Protein AF-A0A2X2DR75-F1 (afdb_monomer)

Foldseek 3Di:
DPPDDPVRVVVVQVVVCVVDPDRQWDFQPDDPPDTDIDGDPVNVVVVVVVVVVVVLVVLLVVVVVPPVDDPPDPVVSVVSVDDPDPDPDDFDFDFPDKDDDDAKIWTWTQGPVNPDTDIDIDGDDPDPPDDD

Nearest PDB structures (foldseek):
  1o7l-assembly2_C  TM=7.988E-01  e=1.538E-12  Escherichia coli
  1o7l-assembly2_D  TM=7.878E-01  e=2.552E-12  Escherichia coli
  1o7l-assembly1_A  TM=8.017E-01  e=3.502E-12  Escherichia coli
  1o7l-assembly1_B  TM=7.372E-01  e=9.051E-12  Escherichia coli
  1b9m-assembly1_A  TM=6.367E-01  e=6.045E-11  Escherichia coli

pLDDT: mean 75.98, std 14.98, range [34.91, 93.81]

Radius of gyration: 25.31 Å; Cα contacts (8 Å, |Δi|>4): 107; chains: 1; bounding box: 56×51×59 Å

Structure (mmCIF, N/CA/C/O backbone):
data_AF-A0A2X2DR75-F1
#
_entry.id   AF-A0A2X2DR75-F1
#
loop_
_atom_site.group_PDB
_atom_site.id
_atom_site.type_symbol
_atom_site.label_atom_id
_atom_site.label_alt_id
_atom_site.label_comp_id
_atom_site.label_asym_id
_atom_site.label_entity_id
_atom_site.label_seq_id
_atom_site.pdbx_PDB_ins_code
_atom_site.Cartn_x
_atom_site.Cartn_y
_atom_site.Cartn_z
_atom_site.occupancy
_atom_site.B_iso_or_equiv
_atom_site.auth_seq_id
_atom_site.auth_comp_id
_atom_site.auth_asym_id
_atom_site.auth_atom_id
_atom_site.pdbx_PDB_model_num
ATOM 1 N N . MET A 1 1 ? 26.801 -5.873 -8.539 1.00 53.78 1 MET A N 1
ATOM 2 C CA . MET A 1 1 ? 26.256 -6.035 -9.908 1.00 53.78 1 MET A CA 1
ATOM 3 C C . MET A 1 1 ? 25.110 -7.028 -9.841 1.00 53.78 1 MET A C 1
ATOM 5 O O . MET A 1 1 ? 25.252 -8.002 -9.117 1.00 53.78 1 MET A O 1
ATOM 9 N N . ALA A 1 2 ? 24.005 -6.795 -10.552 1.00 72.12 2 ALA A N 1
ATOM 10 C CA . ALA A 1 2 ? 22.760 -7.576 -10.462 1.00 72.12 2 ALA A CA 1
ATOM 11 C C . ALA A 1 2 ? 22.847 -9.041 -10.964 1.00 72.12 2 ALA A C 1
ATOM 13 O O . ALA A 1 2 ? 21.824 -9.675 -11.176 1.00 72.12 2 ALA A O 1
ATOM 14 N N . GLY A 1 3 ? 24.049 -9.585 -11.188 1.00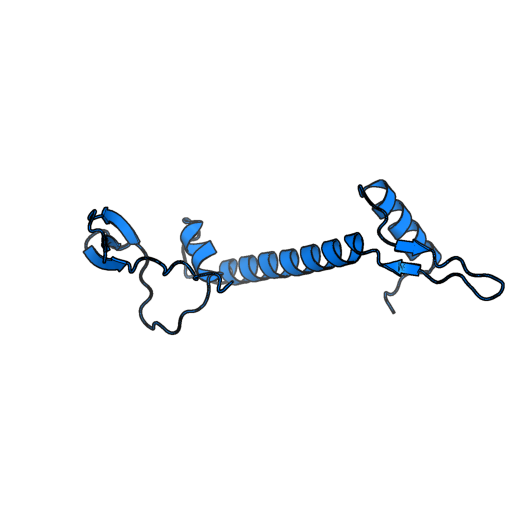 82.06 3 GLY A N 1
ATOM 15 C CA . GLY A 1 3 ? 24.268 -10.990 -11.558 1.00 82.06 3 GLY A CA 1
ATOM 16 C C . GLY A 1 3 ? 23.800 -11.408 -12.959 1.00 82.06 3 GLY A C 1
ATOM 17 O O . GLY A 1 3 ? 24.004 -12.559 -13.328 1.00 82.06 3 GLY A O 1
ATOM 18 N N . ILE A 1 4 ? 23.209 -10.504 -13.747 1.00 84.75 4 ILE A N 1
ATOM 19 C CA . ILE A 1 4 ? 22.658 -10.791 -15.081 1.00 84.75 4 ILE A CA 1
ATOM 20 C C . ILE A 1 4 ? 23.540 -10.240 -16.206 1.00 84.75 4 ILE A C 1
ATOM 22 O O . ILE A 1 4 ? 24.222 -9.225 -16.045 1.00 84.75 4 ILE A O 1
ATOM 26 N N . SER A 1 5 ? 23.517 -10.905 -17.365 1.00 87.62 5 SER A N 1
ATOM 27 C CA . SER A 1 5 ? 24.213 -10.415 -18.560 1.00 87.62 5 SER A CA 1
ATOM 28 C C . SER A 1 5 ? 23.560 -9.129 -19.084 1.00 87.62 5 SER A C 1
ATOM 30 O O . SER A 1 5 ? 22.355 -8.934 -18.924 1.00 87.62 5 SER A O 1
ATOM 32 N N . TYR A 1 6 ? 24.332 -8.267 -19.755 1.00 82.56 6 TYR A N 1
ATOM 33 C CA . TYR A 1 6 ? 23.806 -7.039 -20.369 1.00 82.56 6 TYR A CA 1
ATOM 34 C C . TYR A 1 6 ? 22.650 -7.324 -21.340 1.00 82.56 6 TYR A C 1
ATOM 36 O O . TYR A 1 6 ? 21.626 -6.651 -21.294 1.00 82.56 6 TYR A O 1
ATOM 44 N N . LYS A 1 7 ? 22.785 -8.366 -22.173 1.00 84.12 7 LYS A N 1
ATOM 45 C CA . LYS A 1 7 ? 21.729 -8.790 -23.099 1.00 84.12 7 LYS A CA 1
ATOM 46 C C . LYS A 1 7 ? 20.469 -9.215 -22.342 1.00 84.12 7 LYS A C 1
ATOM 48 O O . LYS A 1 7 ? 19.395 -8.728 -22.653 1.00 84.12 7 LYS A O 1
ATOM 53 N N . SER A 1 8 ? 20.618 -10.038 -21.303 1.00 87.38 8 SER A N 1
ATOM 54 C CA . SER A 1 8 ? 19.493 -10.486 -20.471 1.00 87.38 8 SER A CA 1
ATOM 55 C C . SER A 1 8 ? 18.788 -9.326 -19.765 1.00 87.38 8 SER A C 1
ATOM 57 O O . SER A 1 8 ? 17.567 -9.318 -19.682 1.00 87.38 8 SER A O 1
ATO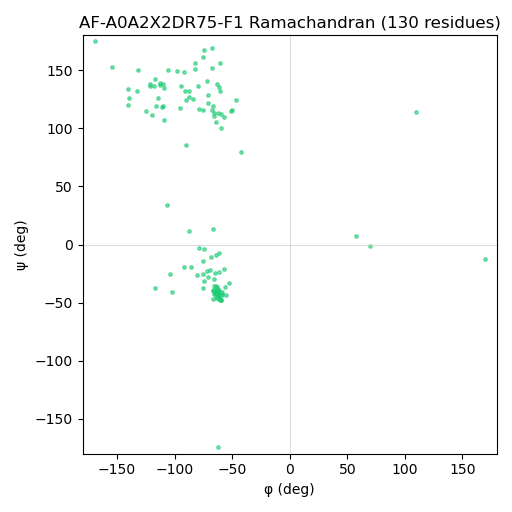M 59 N N . ALA A 1 9 ? 19.541 -8.334 -19.282 1.00 84.31 9 ALA A N 1
ATOM 60 C CA . ALA A 1 9 ? 18.968 -7.130 -18.685 1.00 84.31 9 ALA A CA 1
ATOM 61 C C . ALA A 1 9 ? 18.137 -6.335 -19.701 1.00 84.31 9 ALA A C 1
ATOM 63 O O . ALA A 1 9 ? 17.064 -5.834 -19.375 1.00 84.31 9 ALA A O 1
ATOM 64 N N . TRP A 1 10 ? 18.625 -6.236 -20.938 1.00 85.12 10 TRP A N 1
ATOM 65 C CA . TRP A 1 10 ? 17.951 -5.489 -21.994 1.00 85.12 10 TRP A CA 1
ATOM 66 C C . TRP A 1 10 ? 16.734 -6.216 -22.560 1.00 85.12 10 TRP A C 1
ATOM 68 O O . TRP A 1 10 ? 15.710 -5.582 -22.801 1.00 85.12 10 TRP A O 1
ATOM 78 N N . ASP A 1 11 ? 16.807 -7.540 -22.684 1.00 87.31 11 ASP A N 1
ATOM 79 C CA . ASP A 1 11 ? 15.667 -8.382 -23.043 1.00 87.31 11 ASP A CA 1
ATOM 80 C C . ASP A 1 11 ? 14.547 -8.246 -21.994 1.00 87.31 11 ASP A C 1
ATOM 82 O O . ASP A 1 11 ? 13.408 -7.960 -22.359 1.00 87.31 11 ASP A O 1
ATOM 86 N N . ALA A 1 12 ? 14.879 -8.312 -20.697 1.00 87.94 12 ALA A N 1
ATOM 87 C CA . ALA A 1 12 ? 13.909 -8.123 -19.614 1.00 87.94 12 ALA A CA 1
ATOM 88 C C . ALA A 1 12 ? 13.274 -6.722 -19.624 1.00 87.94 12 ALA A C 1
ATOM 90 O O . ALA A 1 12 ? 12.072 -6.574 -19.424 1.00 87.94 12 ALA A O 1
ATOM 91 N N . ILE A 1 13 ? 14.061 -5.674 -19.883 1.00 86.62 13 ILE A N 1
ATOM 92 C CA . ILE A 1 13 ? 13.541 -4.304 -19.986 1.00 86.62 13 ILE A CA 1
ATOM 93 C C . ILE A 1 13 ? 12.590 -4.149 -21.174 1.00 86.62 13 ILE A C 1
ATOM 95 O O . ILE A 1 13 ? 11.555 -3.498 -21.043 1.00 86.62 13 ILE A O 1
ATOM 99 N N . ASN A 1 14 ? 12.906 -4.754 -22.319 1.00 86.12 14 ASN A N 1
ATOM 100 C CA . ASN A 1 14 ? 12.017 -4.729 -23.478 1.00 86.12 14 ASN A CA 1
ATOM 101 C C . ASN A 1 14 ? 10.706 -5.473 -23.205 1.00 86.12 14 ASN A C 1
ATOM 103 O O . ASN A 1 14 ? 9.649 -4.974 -23.578 1.00 86.12 14 ASN A O 1
ATOM 107 N N . GLU A 1 15 ? 10.766 -6.618 -22.524 1.00 89.12 15 GLU A N 1
ATOM 108 C CA . GLU A 1 15 ? 9.576 -7.366 -22.114 1.00 89.12 15 GLU A CA 1
ATOM 109 C C . GLU A 1 15 ? 8.701 -6.544 -21.157 1.00 89.12 15 GLU A C 1
ATOM 111 O O . GLU A 1 15 ? 7.499 -6.406 -21.373 1.00 89.12 15 GLU A O 1
ATOM 116 N N . MET A 1 16 ? 9.303 -5.904 -20.152 1.00 88.50 16 MET A N 1
ATOM 117 C CA . MET A 1 16 ? 8.567 -5.030 -19.238 1.00 88.50 16 MET A CA 1
ATOM 118 C C . MET A 1 16 ? 7.956 -3.814 -19.954 1.00 88.50 16 MET A C 1
ATOM 120 O O . MET A 1 16 ? 6.824 -3.449 -19.660 1.00 88.50 16 MET A O 1
ATOM 124 N N . ASN A 1 17 ? 8.654 -3.223 -20.930 1.00 87.94 17 ASN A N 1
ATOM 125 C CA . ASN A 1 17 ? 8.110 -2.138 -21.757 1.00 87.94 17 ASN A CA 1
ATOM 126 C C . ASN A 1 17 ? 6.939 -2.589 -22.640 1.00 87.94 17 ASN A C 1
ATOM 128 O O . ASN A 1 17 ? 6.085 -1.774 -22.962 1.00 87.94 17 ASN A O 1
ATOM 132 N N . GLN A 1 18 ? 6.894 -3.858 -23.060 1.00 87.56 18 GLN A N 1
ATOM 133 C CA . GLN A 1 18 ? 5.771 -4.395 -23.835 1.00 87.56 18 GLN A CA 1
ATOM 134 C C . GLN A 1 18 ? 4.504 -4.547 -22.982 1.00 87.56 18 GLN A C 1
ATOM 136 O O . GLN A 1 18 ? 3.395 -4.498 -23.510 1.00 87.56 18 GLN A O 1
ATOM 141 N N . LEU A 1 19 ? 4.675 -4.758 -21.676 1.00 87.69 19 LEU A N 1
ATOM 142 C CA . LEU A 1 19 ? 3.588 -4.927 -20.712 1.00 87.69 19 LEU A CA 1
ATOM 143 C C . LEU A 1 19 ? 3.161 -3.610 -20.051 1.00 87.69 19 LEU A C 1
ATOM 145 O O . LEU A 1 19 ? 2.075 -3.548 -19.479 1.00 87.69 19 LEU A O 1
ATOM 149 N N . ALA A 1 20 ? 4.015 -2.589 -20.089 1.00 85.62 20 ALA A N 1
ATOM 150 C CA . ALA A 1 20 ? 3.766 -1.287 -19.492 1.00 85.62 20 ALA A CA 1
ATOM 151 C C . ALA A 1 20 ? 3.115 -0.316 -20.486 1.00 85.62 20 ALA A C 1
ATOM 153 O O . ALA A 1 20 ? 3.411 -0.328 -21.679 1.00 85.62 20 ALA A O 1
ATOM 154 N N . ASP A 1 21 ? 2.279 0.581 -19.967 1.00 83.44 21 ASP A N 1
ATOM 155 C CA . ASP A 1 21 ? 1.657 1.648 -20.761 1.00 83.44 21 ASP A CA 1
ATOM 156 C C . ASP A 1 21 ? 2.666 2.739 -21.174 1.00 83.44 21 ASP A C 1
ATOM 158 O O . ASP A 1 21 ? 2.458 3.457 -22.152 1.00 83.44 21 ASP A O 1
ATOM 162 N N . GLU A 1 22 ? 3.772 2.859 -20.433 1.00 86.19 22 GLU A N 1
ATOM 163 C CA . GLU A 1 22 ? 4.837 3.836 -20.651 1.00 86.19 22 GLU A CA 1
ATOM 164 C C . GLU A 1 22 ? 6.216 3.164 -20.625 1.00 86.19 22 GLU A C 1
ATOM 166 O O . GLU A 1 22 ? 6.443 2.177 -19.920 1.00 86.19 22 GLU A O 1
ATOM 171 N N . LEU A 1 23 ? 7.169 3.727 -21.375 1.00 86.62 23 LEU A N 1
ATOM 172 C CA . LEU A 1 23 ? 8.550 3.249 -21.366 1.00 86.62 23 LEU A CA 1
ATOM 173 C C . LEU A 1 23 ? 9.155 3.388 -19.966 1.00 86.62 23 LEU A C 1
ATOM 175 O O . LEU A 1 23 ? 9.052 4.431 -19.324 1.00 86.62 23 LEU A O 1
ATOM 179 N N . LEU A 1 24 ? 9.853 2.351 -19.518 1.00 86.31 24 LEU A N 1
ATOM 180 C CA . LEU A 1 24 ? 10.550 2.333 -18.235 1.00 86.31 24 LEU A CA 1
ATOM 181 C C . LEU A 1 24 ? 11.909 3.043 -18.286 1.00 86.31 24 LEU A C 1
ATOM 183 O O . LEU A 1 24 ? 12.417 3.525 -17.275 1.00 86.31 24 LEU A O 1
ATOM 187 N N . VAL A 1 25 ? 12.535 3.092 -19.459 1.00 87.56 25 VAL A N 1
ATOM 188 C CA . VAL A 1 25 ? 13.893 3.623 -19.610 1.00 87.56 25 VAL A CA 1
ATOM 189 C C . VAL A 1 25 ? 13.985 4.439 -20.884 1.00 87.56 25 VAL A C 1
ATOM 191 O O . VAL A 1 25 ? 13.699 3.937 -21.973 1.00 87.56 25 VAL A O 1
ATOM 194 N N . ASP A 1 26 ? 14.444 5.675 -20.744 1.00 80.44 26 ASP A N 1
ATOM 195 C CA . ASP A 1 26 ? 14.823 6.516 -21.861 1.00 80.44 26 ASP A CA 1
ATOM 196 C C . ASP A 1 26 ? 16.211 6.132 -22.352 1.00 80.44 26 ASP A C 1
ATOM 198 O O . ASP A 1 26 ? 17.158 5.919 -21.585 1.00 80.44 26 ASP A O 1
ATOM 202 N N . ARG A 1 27 ? 16.343 6.067 -23.675 1.00 71.62 27 ARG A N 1
ATOM 203 C CA . ARG A 1 27 ? 17.642 5.922 -24.322 1.00 71.62 27 ARG A CA 1
ATOM 204 C C . ARG A 1 27 ? 18.295 7.296 -24.329 1.00 71.62 27 ARG A C 1
ATOM 206 O O . ARG A 1 27 ? 17.810 8.196 -25.011 1.00 71.62 27 ARG A O 1
ATOM 213 N N . ALA A 1 28 ? 19.422 7.457 -23.646 1.00 59.03 28 ALA A N 1
ATOM 214 C CA . ALA A 1 28 ? 20.268 8.609 -23.903 1.00 59.03 28 ALA A CA 1
ATOM 215 C C . ALA A 1 28 ? 20.797 8.456 -25.336 1.00 59.03 28 ALA A C 1
ATOM 217 O O . ALA A 1 28 ? 21.564 7.538 -25.634 1.00 59.03 28 ALA A O 1
ATOM 218 N N . THR A 1 29 ? 20.346 9.313 -26.254 1.00 48.56 29 THR A N 1
ATOM 219 C CA . THR A 1 29 ? 20.870 9.363 -27.622 1.00 48.56 29 THR A CA 1
ATOM 220 C C . THR A 1 29 ? 22.365 9.666 -27.554 1.00 48.56 29 THR A C 1
ATOM 222 O O . THR A 1 29 ? 22.763 10.805 -27.326 1.00 48.56 29 THR A O 1
ATOM 225 N N . GLY A 1 30 ? 23.199 8.636 -27.689 1.00 47.81 30 GLY A N 1
ATOM 226 C CA . GLY A 1 30 ? 24.649 8.745 -27.570 1.00 47.81 30 GLY A CA 1
ATOM 227 C C . GLY A 1 30 ? 25.341 8.545 -28.911 1.00 47.81 30 GLY A C 1
ATOM 228 O O . GLY A 1 30 ? 25.255 7.468 -29.499 1.00 47.81 30 GLY A O 1
ATOM 229 N N . GLY A 1 31 ? 26.071 9.570 -29.362 1.00 51.75 31 GLY A N 1
ATOM 230 C CA . GLY A 1 31 ? 27.122 9.434 -30.375 1.00 51.75 31 GLY A CA 1
ATOM 231 C C . GLY A 1 31 ? 28.276 8.527 -29.909 1.00 51.75 31 GLY A C 1
ATOM 232 O O . GLY A 1 31 ? 28.195 7.906 -28.852 1.00 51.75 31 GLY A O 1
ATOM 233 N N . LYS A 1 32 ? 29.347 8.442 -30.720 1.00 43.56 32 LYS A N 1
ATOM 234 C CA . LYS A 1 32 ? 30.535 7.556 -30.596 1.00 43.56 32 LYS A CA 1
ATOM 235 C C . LYS A 1 32 ? 31.097 7.426 -29.158 1.00 43.56 32 LYS A C 1
ATOM 237 O O . LYS A 1 32 ? 32.087 8.065 -28.825 1.00 43.56 32 LYS A O 1
ATOM 242 N N . GLY A 1 33 ? 30.493 6.599 -28.310 1.00 47.69 33 GLY A N 1
ATOM 243 C CA . GLY A 1 33 ? 30.894 6.471 -26.902 1.00 47.69 33 GLY A CA 1
ATOM 244 C C . GLY A 1 33 ? 29.944 5.674 -26.005 1.00 47.69 33 GLY A C 1
ATOM 245 O O . GLY A 1 33 ? 30.349 5.277 -24.921 1.00 47.69 33 GLY A O 1
ATOM 246 N N . GLY A 1 34 ? 28.729 5.371 -26.469 1.00 51.56 34 GLY A N 1
ATOM 247 C CA . GLY A 1 34 ? 27.785 4.508 -25.756 1.00 51.56 34 GLY A CA 1
ATOM 248 C C . GLY A 1 34 ? 26.601 5.303 -25.222 1.00 51.56 34 GLY A C 1
ATOM 249 O O . GLY A 1 34 ? 26.747 6.164 -24.360 1.00 51.56 34 GLY A O 1
ATOM 250 N N . GLY A 1 35 ? 25.419 5.023 -25.770 1.00 57.97 35 GLY A N 1
ATOM 251 C CA . GLY A 1 35 ? 24.162 5.562 -25.264 1.00 57.97 35 GLY A CA 1
ATOM 252 C C . GLY A 1 35 ? 23.866 4.969 -23.892 1.00 57.97 35 GLY A C 1
ATOM 253 O O . GLY A 1 35 ? 23.708 3.756 -23.761 1.00 57.97 35 GLY A O 1
ATOM 254 N N . GLY A 1 36 ? 23.837 5.820 -22.869 1.00 69.88 36 GLY A N 1
ATOM 255 C CA . GLY A 1 36 ? 23.331 5.450 -21.552 1.00 69.88 36 GLY A CA 1
ATOM 256 C C . GLY A 1 36 ? 21.822 5.190 -21.583 1.00 69.88 36 GLY A C 1
ATOM 257 O O . GLY A 1 36 ? 21.138 5.505 -22.557 1.00 69.88 36 GLY A O 1
ATOM 258 N N . ALA A 1 37 ? 21.296 4.630 -20.502 1.00 80.69 37 ALA A N 1
ATOM 259 C CA . ALA A 1 37 ? 19.862 4.532 -20.271 1.00 80.69 37 ALA A CA 1
ATOM 260 C C . ALA A 1 37 ? 19.539 5.249 -18.959 1.00 80.69 37 ALA A C 1
ATOM 262 O O . ALA A 1 37 ? 20.279 5.109 -17.982 1.00 80.69 37 ALA A O 1
ATOM 263 N N . THR A 1 38 ? 18.467 6.031 -18.942 1.00 85.31 38 THR A N 1
ATOM 264 C CA . THR A 1 38 ? 18.007 6.755 -17.752 1.00 85.31 38 THR A CA 1
ATOM 265 C C . THR A 1 38 ? 16.586 6.323 -17.441 1.00 85.31 38 THR A C 1
ATOM 267 O O . THR A 1 38 ? 15.788 6.146 -18.356 1.00 85.31 38 THR A O 1
ATOM 270 N N . LEU A 1 39 ? 16.271 6.104 -16.164 1.00 89.44 39 LEU A N 1
ATOM 271 C CA . LEU A 1 39 ? 14.914 5.735 -15.766 1.00 89.44 39 LEU A CA 1
ATOM 272 C C . LEU A 1 39 ? 13.950 6.867 -16.116 1.00 89.44 39 LEU A C 1
ATOM 274 O O . LEU A 1 39 ? 14.260 8.041 -15.909 1.00 89.44 39 LEU A O 1
ATOM 278 N N . THR A 1 40 ? 12.784 6.505 -16.635 1.00 91.38 40 THR A N 1
ATOM 279 C CA . THR A 1 40 ? 11.693 7.465 -16.795 1.00 91.38 40 THR A CA 1
ATOM 280 C C . THR A 1 40 ? 11.056 7.752 -15.441 1.00 91.38 40 THR A C 1
ATOM 282 O O . THR A 1 40 ? 11.157 6.958 -14.499 1.00 91.38 40 THR A O 1
ATOM 285 N N . HIS A 1 41 ? 10.319 8.860 -15.349 1.00 91.06 41 HIS A N 1
ATOM 286 C CA . HIS A 1 41 ? 9.537 9.160 -14.150 1.00 91.06 41 HIS A CA 1
ATOM 287 C C . HIS A 1 41 ? 8.549 8.030 -13.808 1.00 91.06 41 HIS A C 1
ATOM 289 O O . HIS A 1 41 ? 8.351 7.693 -12.640 1.00 91.06 41 HIS A O 1
ATOM 295 N N . TYR A 1 42 ? 7.961 7.402 -14.828 1.00 90.06 42 TYR A N 1
ATOM 296 C CA . TYR A 1 42 ? 7.078 6.255 -14.656 1.00 90.06 42 TYR A CA 1
ATOM 297 C C . TYR A 1 42 ? 7.797 5.065 -14.003 1.00 90.06 42 TYR A C 1
ATOM 299 O O . TYR A 1 42 ? 7.279 4.486 -13.048 1.00 90.06 42 TYR A O 1
ATOM 307 N N . CYS A 1 43 ? 9.022 4.745 -14.431 1.00 91.50 43 CYS A N 1
ATOM 308 C CA . CYS A 1 43 ? 9.803 3.678 -13.808 1.00 91.50 43 CYS A CA 1
ATOM 309 C C . CYS A 1 43 ? 10.165 3.984 -12.352 1.00 91.50 43 CYS A C 1
ATOM 311 O O . CYS A 1 43 ? 10.041 3.111 -11.495 1.00 91.50 43 CYS A O 1
ATOM 313 N N . GLU A 1 44 ? 10.534 5.227 -12.035 1.00 93.25 44 GLU A N 1
ATOM 314 C CA . GLU A 1 44 ? 10.778 5.633 -10.645 1.00 93.25 44 GLU A CA 1
ATOM 315 C C . GLU A 1 44 ? 9.535 5.424 -9.767 1.00 93.25 44 GLU A C 1
ATOM 317 O O . GLU A 1 44 ? 9.627 4.897 -8.656 1.00 93.25 44 GLU A O 1
ATOM 322 N N . ARG A 1 45 ? 8.352 5.788 -10.276 1.00 93.81 45 ARG A N 1
ATOM 323 C CA . ARG A 1 45 ? 7.068 5.569 -9.593 1.00 93.81 45 ARG A CA 1
ATOM 324 C C . ARG A 1 45 ? 6.749 4.083 -9.432 1.00 93.81 45 ARG A C 1
ATOM 326 O O . ARG A 1 45 ? 6.260 3.685 -8.374 1.00 93.81 45 ARG A O 1
ATOM 333 N N . LEU A 1 46 ? 7.044 3.267 -10.442 1.00 91.25 46 LEU A N 1
ATOM 334 C CA . LEU A 1 46 ? 6.863 1.818 -10.398 1.00 91.25 46 LEU A CA 1
ATOM 335 C C . LEU A 1 46 ? 7.762 1.167 -9.336 1.00 91.25 46 LEU A C 1
ATOM 337 O O . LEU A 1 46 ? 7.284 0.341 -8.562 1.00 91.25 46 LEU A O 1
ATOM 341 N N . LEU A 1 47 ? 9.030 1.578 -9.247 1.00 92.88 47 LEU A N 1
ATOM 342 C CA . LEU A 1 47 ? 9.959 1.095 -8.220 1.00 92.88 47 LEU A CA 1
ATOM 343 C C . LEU A 1 47 ? 9.478 1.459 -6.809 1.00 92.88 47 LEU A C 1
ATOM 345 O O . LEU A 1 47 ? 9.433 0.598 -5.935 1.00 92.88 47 LEU A O 1
ATOM 349 N N . GLN A 1 48 ? 9.019 2.698 -6.602 1.00 93.75 48 GLN A N 1
ATOM 350 C CA . GLN A 1 48 ? 8.428 3.115 -5.323 1.00 93.75 48 GLN A CA 1
ATOM 351 C C . GLN A 1 48 ? 7.212 2.262 -4.937 1.00 93.75 48 GLN A C 1
ATOM 353 O O . GLN A 1 48 ? 7.045 1.908 -3.769 1.00 93.75 48 GLN A O 1
ATOM 358 N N . LEU A 1 49 ? 6.350 1.937 -5.907 1.00 93.31 49 LEU A N 1
ATOM 359 C CA . LEU A 1 49 ? 5.188 1.079 -5.681 1.00 93.31 49 LEU A CA 1
ATOM 360 C C . LEU A 1 49 ? 5.604 -0.352 -5.323 1.00 93.31 49 LEU A C 1
ATOM 362 O O . LEU A 1 49 ? 5.031 -0.935 -4.403 1.00 93.31 49 LEU A O 1
ATOM 366 N N . TYR A 1 50 ? 6.598 -0.902 -6.020 1.00 92.69 50 TYR A N 1
ATOM 367 C CA . TYR A 1 50 ? 7.135 -2.232 -5.747 1.00 92.69 50 TYR A CA 1
ATOM 368 C C . TYR A 1 50 ? 7.700 -2.332 -4.323 1.00 92.69 50 TYR A C 1
ATOM 370 O O . TYR A 1 50 ? 7.329 -3.237 -3.572 1.00 92.69 50 TYR A O 1
ATOM 378 N N . ASP A 1 51 ? 8.513 -1.357 -3.910 1.00 93.25 51 ASP A N 1
ATOM 379 C CA . ASP A 1 51 ? 9.073 -1.304 -2.556 1.00 93.25 51 ASP A CA 1
ATOM 380 C C . ASP A 1 51 ? 7.977 -1.185 -1.489 1.00 93.25 51 ASP A C 1
ATOM 382 O O . ASP A 1 51 ? 8.025 -1.854 -0.451 1.00 93.25 51 ASP A O 1
ATOM 386 N N . LEU A 1 52 ? 6.958 -0.355 -1.739 1.00 89.88 52 LEU A N 1
ATOM 387 C CA . LEU A 1 52 ? 5.817 -0.206 -0.837 1.00 89.88 52 LEU A CA 1
ATOM 388 C C . LEU A 1 52 ? 5.032 -1.516 -0.702 1.00 89.88 52 LEU A C 1
ATOM 390 O O . LEU A 1 52 ? 4.655 -1.899 0.408 1.00 89.88 52 LEU A O 1
ATOM 394 N N . LEU A 1 53 ? 4.805 -2.218 -1.812 1.00 91.81 53 LEU A N 1
ATOM 395 C CA . LEU A 1 53 ? 4.121 -3.505 -1.811 1.00 91.81 53 LEU A CA 1
ATOM 396 C C . LEU A 1 53 ? 4.905 -4.548 -1.007 1.00 91.81 53 LEU A C 1
ATOM 398 O O . LEU A 1 53 ? 4.312 -5.240 -0.179 1.00 91.81 53 LEU A O 1
ATOM 402 N N . GLY A 1 54 ? 6.230 -4.604 -1.177 1.00 89.88 54 GLY A N 1
ATOM 403 C CA . GLY A 1 54 ? 7.102 -5.481 -0.394 1.00 89.88 54 GLY A CA 1
ATOM 404 C C . GLY A 1 54 ? 7.014 -5.207 1.110 1.00 89.88 54 GLY A C 1
ATOM 405 O O . GLY A 1 54 ? 6.882 -6.136 1.908 1.00 89.88 54 GLY A O 1
ATOM 406 N N . GLN A 1 55 ? 6.986 -3.934 1.516 1.00 86.62 55 GLN A N 1
ATOM 407 C CA . GLN A 1 55 ? 6.794 -3.566 2.924 1.00 86.62 55 GLN A CA 1
ATOM 408 C C . GLN A 1 55 ? 5.430 -4.008 3.469 1.00 86.62 55 GLN A C 1
ATOM 410 O O . GLN A 1 55 ? 5.349 -4.482 4.601 1.00 86.62 55 GLN A O 1
ATOM 415 N N . ILE A 1 56 ? 4.355 -3.853 2.691 1.00 84.25 56 ILE A N 1
ATOM 416 C CA . ILE A 1 56 ? 3.007 -4.280 3.097 1.00 84.25 56 ILE A CA 1
ATOM 417 C C . ILE A 1 56 ? 2.962 -5.802 3.271 1.00 84.25 56 ILE A C 1
ATOM 419 O O . ILE A 1 56 ? 2.472 -6.285 4.291 1.00 84.25 56 ILE A O 1
ATOM 423 N N . GLN A 1 57 ? 3.512 -6.549 2.311 1.00 86.62 57 GLN A N 1
ATOM 424 C CA . GLN A 1 57 ? 3.584 -8.009 2.367 1.00 86.62 57 GLN A CA 1
ATOM 425 C C . GLN A 1 57 ? 4.384 -8.489 3.580 1.00 86.62 57 GLN A C 1
ATOM 427 O O . GLN A 1 57 ? 3.900 -9.339 4.325 1.00 86.62 57 GLN A O 1
ATOM 432 N N . GLN A 1 58 ? 5.568 -7.916 3.825 1.00 85.00 58 GLN A N 1
ATOM 433 C CA . GLN A 1 58 ? 6.401 -8.299 4.966 1.00 85.00 58 GLN A CA 1
ATOM 434 C C . GLN A 1 58 ? 5.672 -8.077 6.292 1.00 85.00 58 GLN A C 1
ATOM 436 O O . GLN A 1 58 ? 5.605 -8.986 7.116 1.00 85.00 58 GLN A O 1
ATOM 441 N N . LYS A 1 59 ? 5.057 -6.904 6.477 1.00 78.69 59 LYS A N 1
ATOM 442 C CA . LYS A 1 59 ? 4.315 -6.622 7.708 1.00 78.69 59 LYS A CA 1
ATOM 443 C C . LYS A 1 59 ? 3.124 -7.576 7.880 1.00 78.69 59 LYS A C 1
ATOM 445 O O . LYS A 1 59 ? 2.830 -7.973 9.002 1.00 7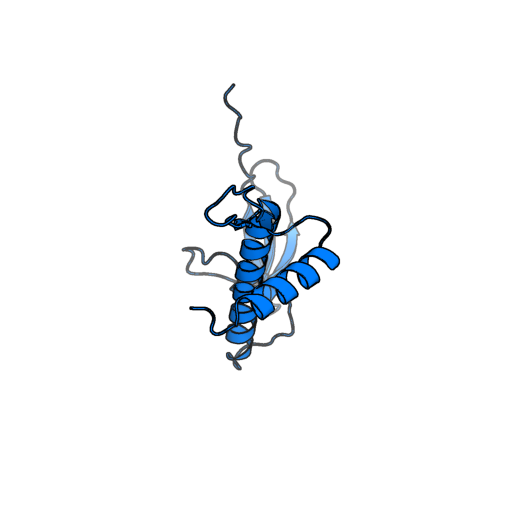8.69 59 LYS A O 1
ATOM 450 N N . ALA A 1 60 ? 2.441 -7.957 6.798 1.00 76.50 60 ALA A N 1
ATOM 451 C CA . ALA A 1 60 ? 1.371 -8.955 6.857 1.00 76.50 60 ALA A CA 1
ATOM 452 C C . ALA A 1 60 ? 1.883 -10.329 7.306 1.00 76.50 60 ALA A C 1
ATOM 454 O O . ALA A 1 60 ? 1.260 -10.957 8.161 1.00 76.50 60 ALA A O 1
ATOM 455 N N . PHE A 1 61 ? 3.042 -10.761 6.806 1.00 81.25 61 PHE A N 1
ATOM 456 C CA . PHE A 1 61 ? 3.692 -11.984 7.278 1.00 81.25 61 PHE A CA 1
ATOM 457 C C . PHE A 1 61 ? 4.110 -11.912 8.747 1.00 81.25 61 PHE A C 1
ATOM 459 O O . PHE A 1 61 ? 3.949 -12.894 9.466 1.00 81.25 61 PHE A O 1
ATOM 466 N N . ASP A 1 62 ? 4.624 -10.773 9.206 1.00 78.25 62 ASP A N 1
ATOM 467 C CA . ASP A 1 62 ? 5.034 -10.612 10.603 1.00 78.25 62 ASP A CA 1
ATOM 468 C C . ASP A 1 62 ? 3.838 -10.735 11.560 1.00 78.25 62 ASP A C 1
ATOM 470 O O . ASP A 1 62 ? 3.968 -11.340 12.620 1.00 78.25 62 ASP A O 1
ATOM 474 N N . VAL A 1 63 ? 2.655 -10.248 11.161 1.00 70.44 63 VAL A N 1
ATOM 475 C CA . VAL A 1 63 ? 1.408 -10.440 11.923 1.00 70.44 63 VAL A CA 1
ATOM 476 C C . VAL A 1 63 ? 0.981 -11.910 11.945 1.00 70.44 63 VAL A C 1
ATOM 478 O O . VAL A 1 63 ? 0.544 -12.387 12.984 1.00 70.44 63 VAL A O 1
ATOM 481 N N . LEU A 1 64 ? 1.125 -12.639 10.832 1.00 68.06 64 LEU A N 1
ATOM 482 C CA . LEU A 1 64 ? 0.781 -14.067 10.767 1.00 68.06 64 LEU A CA 1
ATOM 483 C C . LEU A 1 64 ? 1.663 -14.950 11.658 1.00 68.06 64 LEU A C 1
ATOM 485 O O . LEU A 1 64 ? 1.235 -16.035 12.027 1.00 68.06 64 LEU A O 1
ATOM 489 N N . LYS A 1 65 ? 2.888 -14.521 11.982 1.00 69.12 65 LYS A N 1
ATOM 490 C CA . LYS A 1 65 ? 3.780 -15.262 12.889 1.00 69.12 65 LYS A CA 1
ATOM 491 C C . LYS A 1 65 ? 3.385 -15.144 14.361 1.00 69.12 65 LYS A C 1
ATOM 493 O O . LYS A 1 65 ? 3.920 -15.882 15.185 1.00 69.12 65 LYS A O 1
ATOM 498 N N . ASP A 1 66 ? 2.509 -14.205 14.703 1.00 66.94 66 ASP A N 1
ATOM 499 C CA . ASP A 1 66 ? 2.010 -14.035 16.061 1.00 66.94 66 ASP A CA 1
ATOM 500 C C . ASP A 1 66 ? 0.739 -14.879 16.257 1.00 66.94 66 ASP A C 1
ATOM 502 O O . ASP A 1 66 ? -0.385 -14.404 16.092 1.00 66.94 66 ASP A O 1
ATOM 506 N N . ASP A 1 67 ? 0.936 -16.155 16.613 1.00 61.81 67 ASP A N 1
ATOM 507 C CA . ASP A 1 67 ? -0.125 -17.159 16.829 1.00 61.81 67 ASP A CA 1
ATOM 508 C C . ASP A 1 67 ? -1.097 -16.802 17.972 1.00 61.81 67 ASP A C 1
ATOM 510 O O . ASP A 1 67 ? -2.099 -17.487 18.188 1.00 61.81 67 ASP A O 1
ATOM 514 N N . SER A 1 68 ? -0.821 -15.742 18.737 1.00 62.91 68 SER A N 1
ATOM 515 C CA . SER A 1 68 ? -1.633 -15.356 19.890 1.00 62.91 68 SER A CA 1
ATOM 516 C C . SER A 1 68 ? -2.925 -14.612 19.525 1.00 62.91 68 SER A C 1
ATOM 518 O O . SER A 1 68 ? -3.709 -14.275 20.418 1.00 62.91 68 SER A O 1
ATOM 520 N N . LEU A 1 69 ? -3.169 -14.328 18.237 1.00 56.25 69 LEU A N 1
ATOM 521 C CA . LEU A 1 69 ? -4.176 -13.350 17.821 1.00 56.25 69 LEU A CA 1
ATOM 522 C C . LEU A 1 69 ? -5.098 -13.855 16.695 1.00 56.25 69 LEU A C 1
ATOM 524 O O . LEU A 1 69 ? -4.624 -14.328 15.663 1.00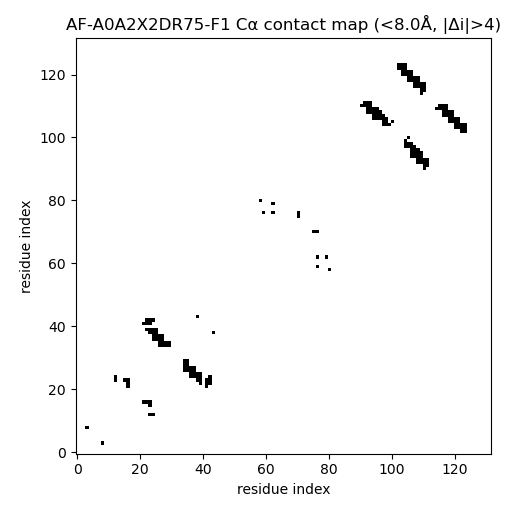 56.25 69 LEU A O 1
ATOM 528 N N . PRO A 1 70 ? -6.428 -13.697 16.835 1.00 61.91 70 PRO A N 1
ATOM 529 C CA . PRO A 1 70 ? -7.368 -14.073 15.789 1.00 61.91 70 PRO A CA 1
ATOM 530 C C . PRO A 1 70 ? -7.275 -13.11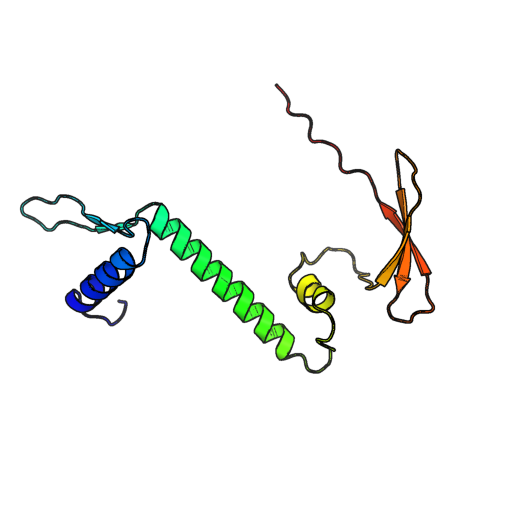0 14.590 1.00 61.91 70 PRO A C 1
ATOM 532 O O . PRO A 1 70 ? -7.325 -11.886 14.730 1.00 61.91 70 PRO A O 1
ATOM 535 N N . LEU A 1 71 ? -7.130 -13.687 13.393 1.00 61.16 71 LEU A N 1
ATOM 536 C CA . LEU A 1 71 ? -7.131 -13.002 12.089 1.00 61.16 71 LEU A CA 1
ATOM 537 C C . LEU A 1 71 ? -8.541 -12.831 11.500 1.00 61.16 71 LEU A C 1
ATOM 539 O O . LEU A 1 71 ? -8.698 -12.487 10.330 1.00 61.16 71 LEU A O 1
ATOM 543 N N . ASP A 1 72 ? -9.577 -13.074 12.296 1.00 64.25 72 ASP A N 1
ATOM 544 C CA . ASP A 1 72 ? -10.981 -13.029 11.882 1.00 64.25 72 ASP A CA 1
ATOM 545 C C . ASP A 1 72 ? -11.482 -11.613 11.540 1.00 64.25 72 ASP A C 1
ATOM 547 O O . ASP A 1 72 ? -12.543 -11.461 10.933 1.00 64.25 72 ASP A O 1
ATOM 551 N N . SER A 1 73 ? -10.704 -10.570 11.856 1.00 64.06 73 SER A N 1
ATOM 552 C CA . SER A 1 73 ? -11.029 -9.180 11.542 1.00 64.06 73 SER A CA 1
ATOM 553 C C . SER A 1 73 ? -9.926 -8.470 10.753 1.00 64.06 73 SER A C 1
ATOM 555 O O . SER A 1 73 ? -8.850 -8.155 11.268 1.00 64.06 73 SER A O 1
ATOM 557 N N . LEU A 1 74 ? -10.250 -8.096 9.509 1.00 63.94 74 LEU A N 1
ATOM 558 C CA . LEU A 1 74 ? -9.430 -7.222 8.660 1.00 63.94 74 LEU A CA 1
ATOM 559 C C . LEU A 1 74 ? -9.062 -5.903 9.369 1.00 63.94 74 LEU A C 1
ATOM 561 O O . LEU A 1 74 ? -7.961 -5.391 9.183 1.00 63.94 74 LEU A O 1
ATOM 565 N N . LEU A 1 75 ? -9.945 -5.371 10.225 1.00 65.69 75 LEU A N 1
ATOM 566 C CA . LEU A 1 75 ? -9.671 -4.162 11.007 1.00 65.69 75 LEU A CA 1
ATOM 567 C C . LEU A 1 75 ? -8.537 -4.381 12.015 1.00 65.69 75 LEU A C 1
ATOM 569 O O . LEU A 1 75 ? -7.675 -3.515 12.143 1.00 65.69 75 LEU A O 1
ATOM 573 N N . ALA A 1 76 ? -8.513 -5.532 12.692 1.00 66.88 76 ALA A N 1
ATOM 574 C CA . ALA A 1 76 ? -7.456 -5.874 13.638 1.00 66.88 76 ALA A CA 1
ATOM 575 C C . ALA A 1 76 ? -6.102 -6.050 12.925 1.00 66.88 76 ALA A C 1
ATOM 577 O O . ALA A 1 76 ? -5.056 -5.673 13.460 1.00 66.88 76 ALA A O 1
ATOM 578 N N . ALA A 1 77 ? -6.096 -6.586 11.702 1.00 67.50 77 ALA A N 1
ATOM 579 C CA . ALA A 1 77 ? -4.888 -6.641 10.880 1.00 67.50 77 ALA A CA 1
ATOM 580 C C . ALA A 1 77 ? -4.429 -5.230 10.456 1.00 67.50 77 ALA A C 1
ATOM 582 O O . ALA A 1 77 ? -3.267 -4.872 10.640 1.00 67.50 77 ALA A O 1
ATOM 583 N N . ILE A 1 78 ? -5.346 -4.383 9.969 1.00 67.69 78 ILE A N 1
ATOM 584 C CA . ILE A 1 78 ? -5.035 -3.021 9.497 1.00 67.69 78 ILE A CA 1
ATOM 585 C C . ILE A 1 78 ? -4.569 -2.100 10.632 1.00 67.69 78 ILE A C 1
ATOM 587 O O . ILE A 1 78 ? -3.633 -1.321 10.446 1.00 67.69 78 ILE A O 1
ATOM 591 N N . SER A 1 79 ? -5.162 -2.179 11.823 1.00 66.19 79 SER A N 1
ATOM 592 C CA . SER A 1 79 ? -4.756 -1.355 12.967 1.00 66.19 79 SER A CA 1
ATOM 593 C C . SER A 1 79 ? -3.316 -1.597 13.414 1.00 66.19 79 SER A C 1
ATOM 595 O O . SER A 1 79 ? -2.711 -0.714 14.009 1.00 66.19 79 SER A O 1
ATOM 597 N N . ARG A 1 80 ? -2.747 -2.770 13.114 1.00 65.25 80 ARG A N 1
ATOM 598 C CA . ARG A 1 80 ? -1.334 -3.071 13.385 1.00 65.25 80 ARG A CA 1
ATOM 599 C C . ARG A 1 80 ? -0.393 -2.375 12.397 1.00 65.25 80 ARG A C 1
ATOM 601 O O . ARG A 1 80 ? 0.745 -2.082 12.752 1.00 65.25 80 ARG A O 1
ATOM 608 N N . PHE A 1 81 ? -0.873 -2.059 11.190 1.00 61.88 81 PHE A N 1
ATOM 609 C CA . PHE A 1 81 ? -0.149 -1.234 10.213 1.00 61.88 81 PHE A CA 1
ATOM 610 C C . PHE A 1 81 ? -0.357 0.272 10.408 1.00 61.88 81 PHE A C 1
ATOM 612 O O . PHE A 1 81 ? 0.435 1.064 9.894 1.00 61.88 81 PHE A O 1
ATOM 619 N N . SER A 1 82 ? -1.423 0.666 11.113 1.00 65.19 82 SER A N 1
ATOM 620 C CA . SER A 1 82 ? -1.715 2.055 11.478 1.00 65.19 82 SER A CA 1
ATOM 621 C C . SER A 1 82 ? -0.601 2.658 12.343 1.00 65.19 82 SER A C 1
ATOM 623 O O . SER A 1 82 ? 0.132 1.946 13.028 1.00 65.19 82 SER A O 1
ATOM 625 N N . LEU A 1 83 ? -0.490 3.994 12.329 1.00 57.38 83 LEU A N 1
ATOM 626 C CA . LEU A 1 83 ? 0.448 4.743 13.165 1.00 57.38 83 LEU A CA 1
ATOM 627 C C . LEU A 1 83 ? 0.404 4.256 14.621 1.00 57.38 83 LEU A C 1
ATOM 629 O O . LEU A 1 83 ? -0.638 4.314 15.276 1.00 57.38 83 LEU A O 1
ATOM 633 N N . GLN A 1 84 ? 1.570 3.866 15.135 1.00 60.41 84 GLN A N 1
ATOM 634 C CA . GLN A 1 84 ? 1.808 3.735 16.567 1.00 60.41 84 GLN A CA 1
ATOM 635 C C . GLN A 1 84 ? 1.673 5.129 17.189 1.00 60.41 84 GLN A C 1
ATOM 637 O O . GLN A 1 84 ? 2.508 6.010 16.984 1.00 60.41 84 GLN A O 1
ATOM 642 N N . THR A 1 85 ? 0.567 5.367 17.886 1.00 64.81 85 THR A N 1
ATOM 643 C CA . THR A 1 85 ? 0.333 6.618 18.613 1.00 64.81 85 THR A CA 1
ATOM 644 C C . THR A 1 85 ? 1.032 6.567 19.969 1.00 64.81 85 THR A C 1
ATOM 646 O O . THR A 1 85 ? 1.099 5.505 20.574 1.00 64.81 85 THR A O 1
ATOM 649 N N . SER A 1 86 ? 1.453 7.708 20.521 1.00 72.81 86 SER A N 1
ATOM 650 C CA . SER A 1 86 ? 2.006 7.781 21.889 1.00 72.81 86 SER A CA 1
ATOM 651 C C . SER A 1 86 ? 1.004 7.419 22.999 1.00 72.81 86 SER A C 1
ATOM 653 O O . SER A 1 86 ? 1.381 7.307 24.168 1.00 72.81 86 SER A O 1
ATOM 655 N N . ALA A 1 87 ? -0.277 7.254 22.658 1.00 70.06 87 ALA A N 1
ATOM 656 C CA . ALA A 1 87 ? -1.306 6.825 23.587 1.00 70.06 87 ALA A CA 1
ATOM 657 C C . ALA A 1 87 ? -1.049 5.381 24.046 1.00 70.06 87 ALA A C 1
ATOM 659 O O . ALA A 1 87 ? -1.062 4.453 23.244 1.00 70.06 87 ALA A O 1
ATOM 660 N N . ARG A 1 88 ? -0.857 5.200 25.358 1.00 70.00 88 ARG A N 1
ATOM 661 C CA . ARG A 1 88 ? -0.613 3.885 25.981 1.00 70.00 88 ARG A CA 1
ATOM 662 C C . AR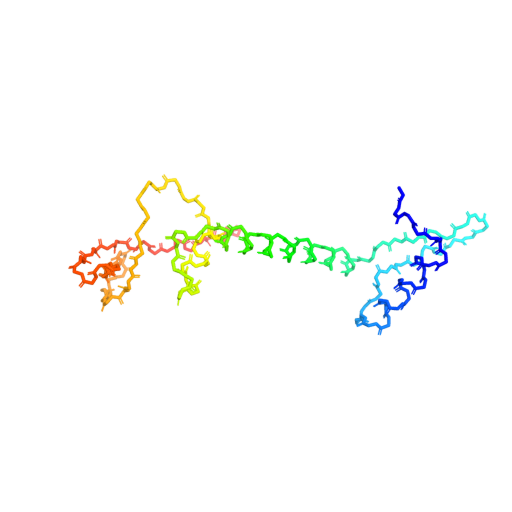G A 1 88 ? -1.830 2.959 25.966 1.00 70.00 88 ARG A C 1
ATOM 664 O O . ARG A 1 88 ? -1.673 1.752 26.084 1.00 70.00 88 ARG A O 1
ATOM 671 N N . ASN A 1 89 ? -3.024 3.529 25.842 1.00 74.31 89 ASN A N 1
ATOM 672 C CA . ASN A 1 89 ? -4.282 2.798 25.881 1.00 74.31 89 ASN A CA 1
ATOM 673 C C . ASN A 1 89 ? -4.893 2.785 24.480 1.00 74.31 89 ASN A C 1
ATOM 675 O O . ASN A 1 89 ? -5.389 3.810 24.010 1.00 74.31 89 ASN A O 1
ATOM 679 N N . GLN A 1 90 ? -4.853 1.626 23.829 1.00 74.69 90 GLN A N 1
ATOM 680 C CA . GLN A 1 90 ? -5.473 1.385 22.531 1.00 74.69 90 GLN A CA 1
ATOM 681 C C . GLN A 1 90 ? -6.497 0.264 22.692 1.00 74.69 90 GLN A C 1
ATOM 683 O O . GLN A 1 90 ? -6.138 -0.881 22.957 1.00 74.69 90 GLN A O 1
ATOM 688 N N . PHE A 1 91 ? -7.777 0.606 22.568 1.00 80.00 91 PHE A N 1
ATOM 689 C CA . PHE A 1 91 ? -8.882 -0.337 22.713 1.00 80.00 91 PHE A CA 1
ATOM 690 C C . PHE A 1 91 ? -9.590 -0.533 21.373 1.00 80.00 91 PHE A C 1
ATOM 692 O O . PHE A 1 91 ? -9.834 0.432 20.649 1.00 80.00 91 PHE A O 1
ATOM 699 N N . PHE A 1 92 ? -9.948 -1.780 21.072 1.00 79.50 92 PHE A N 1
ATOM 700 C CA . PHE A 1 92 ? -10.773 -2.134 19.921 1.00 79.50 92 PHE A CA 1
ATOM 701 C C . PHE A 1 92 ? -12.239 -2.228 20.329 1.00 79.50 92 PHE A C 1
ATOM 703 O O . PHE A 1 92 ? -12.5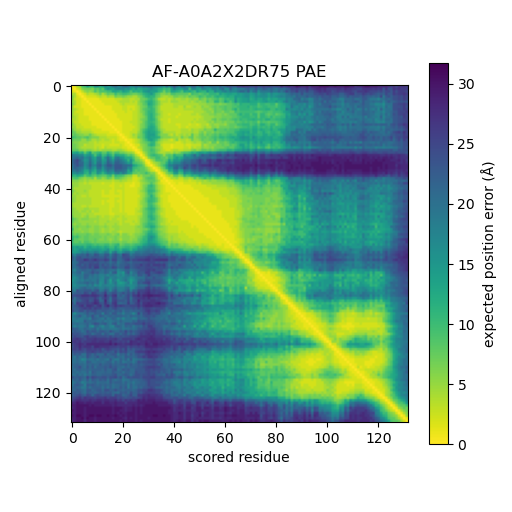70 -2.814 21.362 1.00 79.50 92 PHE A O 1
ATOM 710 N N . GLY A 1 93 ? -13.118 -1.674 19.498 1.00 84.06 93 GLY A N 1
ATOM 711 C CA . GLY A 1 93 ? -14.551 -1.712 19.731 1.00 84.06 93 GLY A CA 1
ATOM 712 C C . GLY A 1 93 ? -15.364 -1.240 18.534 1.00 84.06 93 GLY A C 1
ATOM 713 O O . GLY A 1 93 ? -14.822 -0.774 17.530 1.00 84.06 93 GLY A O 1
ATOM 714 N N . THR A 1 94 ? -16.678 -1.357 18.663 1.00 85.88 94 THR A N 1
ATOM 715 C CA . THR A 1 94 ? -17.667 -0.979 17.654 1.00 85.88 94 THR A CA 1
ATOM 716 C C . THR A 1 94 ? -18.413 0.265 18.117 1.00 85.88 94 THR A C 1
ATOM 718 O O . THR A 1 94 ? -18.831 0.355 19.270 1.00 85.88 94 THR A O 1
ATOM 721 N N . ILE A 1 95 ? -18.587 1.242 17.226 1.00 88.81 95 ILE A N 1
ATOM 722 C CA . ILE A 1 95 ? -19.408 2.422 17.515 1.00 88.81 95 ILE A CA 1
ATOM 723 C C . ILE A 1 95 ? -20.873 1.987 17.535 1.00 88.81 95 ILE A C 1
ATOM 725 O O . ILE A 1 95 ? -21.371 1.477 16.535 1.00 88.81 95 ILE A O 1
ATOM 729 N N . ILE A 1 96 ? -21.550 2.209 18.660 1.00 92.06 96 ILE A N 1
ATOM 730 C CA . ILE A 1 96 ? -22.969 1.872 18.842 1.00 92.06 96 ILE A CA 1
ATOM 731 C C . ILE A 1 96 ? -23.875 3.104 18.771 1.00 92.06 96 ILE A C 1
ATOM 733 O O . ILE A 1 96 ? -25.039 2.993 18.404 1.00 92.06 96 ILE A O 1
ATOM 737 N N . GLU A 1 97 ? -23.346 4.288 19.085 1.00 88.38 97 GLU A N 1
ATOM 738 C CA . GLU A 1 97 ? -24.104 5.539 19.084 1.00 88.38 97 GLU A CA 1
ATOM 739 C C . GLU A 1 97 ? -23.170 6.734 18.856 1.00 88.38 97 GLU A C 1
ATOM 741 O O . GLU A 1 97 ? -21.987 6.692 19.212 1.00 88.38 97 GLU A O 1
ATOM 746 N N . ARG A 1 98 ? -23.702 7.816 18.282 1.00 85.56 98 ARG A N 1
ATOM 747 C CA . ARG A 1 98 ? -22.998 9.085 18.077 1.00 85.56 98 ARG A CA 1
ATOM 748 C C . ARG A 1 98 ? -23.939 10.251 18.355 1.00 85.56 98 ARG A C 1
ATOM 750 O O . ARG A 1 98 ? -25.054 10.260 17.843 1.00 85.56 98 ARG A O 1
ATOM 757 N N . ASP A 1 99 ? -23.472 11.245 19.107 1.00 83.69 99 ASP A N 1
ATOM 758 C CA . ASP A 1 99 ? -24.194 12.511 19.246 1.00 83.69 99 ASP A CA 1
ATOM 759 C C . ASP A 1 99 ? -23.921 13.464 18.061 1.00 83.69 99 ASP A C 1
ATOM 761 O O . ASP A 1 99 ? -22.921 13.360 17.347 1.00 83.69 99 ASP A O 1
ATOM 765 N N . HIS A 1 100 ? -24.845 14.395 17.820 1.00 75.81 100 HIS A N 1
ATOM 766 C CA . HIS A 1 100 ? -24.792 15.336 16.692 1.00 75.81 100 HIS A CA 1
ATOM 767 C C . HIS A 1 100 ? -24.424 16.765 17.127 1.00 75.81 100 HIS A C 1
ATOM 769 O O . HIS A 1 100 ? -24.914 17.745 16.566 1.00 75.81 100 HIS A O 1
ATOM 775 N N . LEU A 1 101 ? -23.570 16.907 18.144 1.00 76.25 101 LEU A N 1
ATOM 776 C CA . LEU A 1 101 ? -23.118 18.221 18.611 1.00 76.25 101 LEU A CA 1
ATOM 777 C C . LEU A 1 101 ? -22.145 18.865 17.599 1.0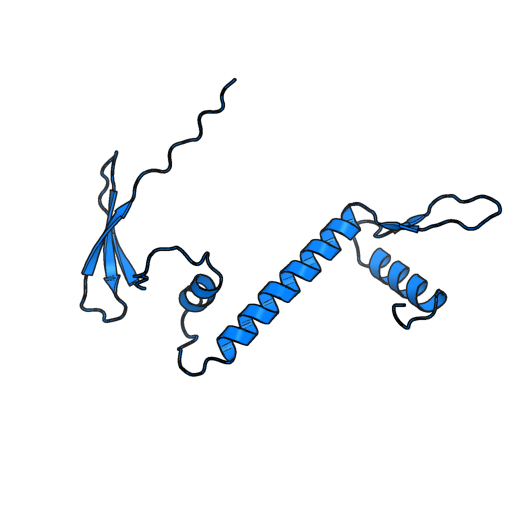0 76.25 101 LEU A C 1
ATOM 779 O O . LEU A 1 101 ? -21.314 18.189 16.995 1.00 76.25 101 LEU A O 1
ATOM 783 N N . GLN A 1 102 ? -22.249 20.185 17.391 1.00 65.56 102 GLN A N 1
ATOM 784 C CA . GLN A 1 102 ? -21.490 20.885 16.339 1.00 65.56 102 GLN A CA 1
ATOM 785 C C . GLN A 1 102 ? -19.997 21.080 16.649 1.00 65.56 102 GLN A C 1
ATOM 787 O O . GLN A 1 102 ? -19.199 21.100 15.724 1.00 65.56 102 GLN A O 1
ATOM 792 N N . VAL A 1 103 ? -19.605 21.236 17.919 1.00 71.69 103 VAL A N 1
ATOM 793 C CA . VAL A 1 103 ? -18.225 21.640 18.282 1.00 71.69 103 VAL A CA 1
ATOM 794 C C . VAL A 1 103 ? -17.372 20.464 18.761 1.00 71.69 103 VAL A C 1
ATOM 796 O O . VAL A 1 103 ? -16.198 20.349 18.413 1.00 71.69 103 VAL A O 1
ATOM 799 N N . GLN A 1 104 ? -17.958 19.576 19.558 1.00 76.12 104 GLN A N 1
ATOM 800 C CA . GLN A 1 104 ? -17.306 18.378 20.068 1.00 76.12 104 GLN A CA 1
ATOM 801 C C . GLN A 1 104 ? -18.330 17.260 20.041 1.00 76.12 104 GLN A C 1
ATOM 803 O O . GLN A 1 104 ? -19.378 17.372 20.674 1.00 76.12 104 GLN A O 1
ATOM 808 N N . GLN A 1 105 ? -18.022 16.207 19.297 1.00 83.19 105 GLN A N 1
ATOM 809 C CA . GLN A 1 105 ? -18.912 15.063 19.169 1.00 83.19 105 GLN A CA 1
ATOM 810 C C . GLN A 1 105 ? -18.476 13.966 20.116 1.00 83.19 105 GLN A C 1
ATOM 812 O O . GLN A 1 105 ? -17.285 13.810 20.373 1.00 83.19 105 GLN A O 1
ATOM 817 N N . HIS A 1 106 ? -19.421 13.177 20.602 1.00 87.19 106 HIS A N 1
ATOM 818 C CA . HIS A 1 106 ? -19.121 11.965 21.343 1.00 87.19 106 HIS A CA 1
ATOM 819 C C . HIS A 1 106 ? -19.641 10.745 20.607 1.00 87.19 106 HIS A C 1
ATOM 821 O O . HIS A 1 106 ? -20.721 10.754 20.015 1.00 87.19 106 HIS A O 1
ATOM 827 N N . VAL A 1 107 ? -18.858 9.677 20.681 1.00 90.00 107 VAL A N 1
ATOM 828 C CA . VAL A 1 107 ? -19.254 8.345 20.238 1.00 90.00 107 VAL A CA 1
ATOM 829 C C . VAL A 1 107 ? -19.238 7.401 21.426 1.00 90.00 107 VAL A C 1
ATOM 831 O O . VAL A 1 107 ? -18.309 7.432 22.238 1.00 90.00 107 VAL A O 1
ATOM 834 N N . ASN A 1 108 ? -20.266 6.566 21.521 1.00 90.88 108 ASN A N 1
ATOM 835 C CA . ASN A 1 108 ? -20.284 5.431 22.430 1.00 90.88 108 ASN A CA 1
ATOM 836 C C . ASN A 1 108 ? -19.697 4.232 21.685 1.00 90.88 108 ASN A C 1
ATOM 838 O O . ASN A 1 108 ? -20.153 3.876 20.596 1.00 90.88 108 ASN A O 1
ATOM 842 N N . VAL A 1 109 ? -18.661 3.635 22.264 1.00 90.31 109 VAL A N 1
ATOM 843 C CA . VAL A 1 109 ? -17.919 2.507 21.704 1.00 90.31 109 VAL A CA 1
ATOM 844 C C . VAL A 1 109 ? -18.099 1.311 22.625 1.00 90.31 109 VAL A C 1
ATOM 846 O O . VAL A 1 109 ? -17.705 1.369 23.787 1.00 90.31 109 VAL A O 1
ATOM 849 N N . GLN A 1 110 ? -18.677 0.230 22.110 1.00 92.12 110 GLN A N 1
ATOM 850 C CA . GLN A 1 110 ? -18.729 -1.056 22.796 1.00 92.12 110 GLN A CA 1
ATOM 851 C C . GLN A 1 110 ? -17.426 -1.813 22.533 1.00 92.12 110 GLN A C 1
ATOM 853 O O . GLN A 1 110 ? -17.038 -1.990 21.379 1.00 92.12 110 GLN A O 1
ATOM 858 N N . LEU A 1 111 ? -16.730 -2.230 23.587 1.00 87.44 111 LEU A N 1
ATOM 859 C CA . LEU A 1 111 ? -15.477 -2.972 23.465 1.00 87.44 111 LEU A CA 1
ATOM 860 C C . LEU A 1 111 ? -15.707 -4.425 23.031 1.00 87.44 111 LEU A C 1
ATOM 862 O O . LEU A 1 111 ? -16.823 -4.944 23.066 1.00 87.44 111 LEU A O 1
ATOM 866 N N . ALA A 1 112 ? -14.618 -5.097 22.649 1.00 79.69 112 ALA A N 1
ATOM 867 C CA . ALA A 1 112 ? -14.630 -6.492 22.201 1.00 79.69 112 ALA A CA 1
ATOM 868 C C . ALA A 1 112 ? -15.222 -7.489 23.223 1.00 79.69 112 ALA A C 1
ATOM 870 O O . ALA A 1 112 ? -15.674 -8.562 22.835 1.00 79.69 112 ALA A O 1
ATOM 871 N N . ASP A 1 113 ? -15.266 -7.138 24.514 1.00 81.81 113 ASP A N 1
ATOM 872 C CA . ASP A 1 113 ? -15.889 -7.947 25.572 1.00 81.81 113 ASP A CA 1
ATOM 873 C C . ASP A 1 113 ? -17.431 -7.923 25.553 1.00 81.81 113 ASP A C 1
ATOM 875 O O . ASP A 1 113 ? -18.066 -8.597 26.366 1.00 81.81 113 ASP A O 1
ATOM 879 N N . GLN A 1 114 ? -18.028 -7.132 24.651 1.00 80.12 114 GLN A N 1
ATOM 880 C CA . GLN A 1 114 ? -19.466 -6.886 24.495 1.00 80.12 114 GLN A CA 1
ATOM 881 C C . GLN A 1 114 ? -20.170 -6.326 25.743 1.00 80.12 114 GLN A C 1
ATOM 883 O O . GLN A 1 114 ? -21.391 -6.174 25.748 1.00 80.12 114 GLN A O 1
ATOM 888 N N . LYS A 1 115 ? -19.429 -5.972 26.795 1.00 86.69 115 LYS A N 1
ATOM 889 C CA . LYS A 1 115 ? -19.977 -5.515 28.081 1.00 86.69 115 LYS A CA 1
ATOM 890 C C . LYS A 1 115 ? -19.583 -4.083 28.388 1.00 86.69 115 LYS A C 1
ATOM 892 O O . LYS A 1 115 ? -20.386 -3.328 28.930 1.00 86.69 115 LYS A O 1
ATOM 897 N N . THR A 1 116 ? -18.360 -3.705 28.046 1.00 87.81 116 THR A N 1
ATOM 898 C CA . THR A 1 116 ? -17.816 -2.396 28.379 1.00 87.81 116 THR A CA 1
ATOM 899 C C . THR A 1 116 ? -18.177 -1.388 27.293 1.00 87.81 116 THR A C 1
ATOM 901 O O . THR A 1 116 ? -17.895 -1.604 26.115 1.00 87.81 116 THR A O 1
ATOM 904 N N . VAL A 1 117 ? -18.774 -0.261 27.691 1.00 90.56 117 VAL A N 1
ATOM 905 C CA . VAL A 1 117 ? -19.055 0.878 26.807 1.00 90.56 117 VAL A CA 1
ATOM 906 C C . VAL A 1 117 ? -18.219 2.071 27.250 1.00 90.56 117 VAL A C 1
ATOM 908 O O . VAL A 1 117 ? -18.273 2.483 28.408 1.00 90.56 117 VAL A O 1
ATOM 911 N N . ILE A 1 118 ? -17.452 2.636 26.322 1.00 89.94 118 ILE A N 1
ATOM 912 C CA . ILE A 1 118 ? -16.634 3.828 26.543 1.00 89.94 118 ILE A CA 1
ATOM 913 C C . ILE A 1 118 ? -17.203 4.978 25.720 1.00 89.94 118 ILE A C 1
ATOM 915 O O . ILE A 1 118 ? -17.524 4.814 24.545 1.00 89.94 118 ILE A O 1
ATOM 919 N N . ARG A 1 119 ? -17.275 6.166 26.322 1.00 88.88 119 ARG A N 1
ATOM 920 C CA . ARG A 1 119 ? -17.618 7.403 25.619 1.00 88.88 119 ARG A CA 1
ATOM 921 C C . ARG A 1 119 ? -16.340 8.131 25.214 1.00 88.88 119 ARG A C 1
ATOM 923 O O . ARG A 1 119 ? -15.562 8.533 26.076 1.00 88.88 119 ARG A O 1
ATOM 930 N N . ALA A 1 120 ? -16.123 8.302 23.916 1.00 85.44 120 ALA A N 1
ATOM 931 C CA . ALA A 1 120 ? -14.958 8.995 23.372 1.00 85.44 120 ALA A CA 1
ATOM 932 C C . ALA A 1 120 ? -15.368 10.332 22.748 1.00 85.44 120 ALA A C 1
ATOM 934 O O . ALA A 1 120 ? -16.381 10.405 22.055 1.00 85.44 120 ALA A O 1
ATOM 935 N N . ALA A 1 121 ? -14.575 11.380 22.983 1.00 84.25 121 ALA A N 1
ATOM 936 C CA . ALA A 1 121 ? -14.761 12.689 22.367 1.00 84.25 121 ALA A CA 1
ATOM 937 C C . ALA A 1 121 ? -13.968 12.797 21.055 1.00 84.25 121 ALA A C 1
ATOM 939 O O . ALA A 1 121 ? -12.781 12.477 21.001 1.00 84.25 121 ALA A O 1
ATOM 940 N N . LEU A 1 122 ? -14.625 13.283 20.007 1.00 79.56 122 LEU A N 1
ATOM 941 C CA . LEU A 1 122 ? -14.074 13.568 18.691 1.00 79.56 122 LEU A CA 1
ATOM 942 C C . LEU A 1 122 ? -14.060 15.085 18.487 1.00 79.56 122 LEU A C 1
ATOM 944 O O . LEU A 1 122 ? -15.107 15.738 18.480 1.00 79.56 122 LEU A O 1
ATOM 948 N N . THR A 1 123 ? -12.868 15.643 18.299 1.00 75.06 123 THR A N 1
ATOM 949 C CA . THR A 1 123 ? -12.701 17.056 17.947 1.00 75.06 123 THR A CA 1
ATOM 950 C C . THR A 1 123 ? -12.759 17.210 16.433 1.00 75.06 123 THR A C 1
ATOM 952 O O . THR A 1 123 ? -12.072 16.487 15.705 1.00 75.06 123 THR A O 1
ATOM 955 N N . GLU A 1 124 ? -13.550 18.162 15.940 1.00 61.94 124 GLU A N 1
ATOM 956 C CA . GLU A 1 124 ? -13.598 18.455 14.510 1.00 61.94 124 GLU A CA 1
ATOM 957 C C . GLU A 1 124 ? -12.212 18.899 14.009 1.00 61.94 124 GLU A C 1
ATOM 959 O O . GLU A 1 124 ? -11.523 19.729 14.615 1.00 61.94 124 GLU A O 1
ATOM 964 N N . LYS A 1 125 ? -11.762 18.313 12.895 1.00 52.28 125 LYS A N 1
ATOM 965 C CA . LYS A 1 125 ? -10.460 18.626 12.305 1.00 52.28 125 LYS A CA 1
ATOM 966 C C . LYS A 1 125 ? -10.489 20.077 11.827 1.00 52.28 125 LYS A C 1
ATOM 968 O O . LYS A 1 125 ? -11.189 20.384 10.864 1.00 52.28 125 LYS A O 1
ATOM 973 N N . LYS A 1 126 ? -9.701 20.964 12.452 1.00 44.28 126 LYS A N 1
ATOM 974 C CA . LYS A 1 126 ? -9.528 22.341 11.963 1.00 44.28 126 LYS A CA 1
ATOM 975 C C . LYS A 1 126 ? -9.179 22.303 10.474 1.00 44.28 126 LYS A C 1
ATOM 977 O O . LYS A 1 126 ? -8.117 21.806 10.089 1.00 44.28 126 LYS A O 1
ATOM 982 N N . ARG A 1 127 ? -10.072 22.849 9.642 1.00 42.31 127 ARG A N 1
ATOM 983 C CA . ARG A 1 127 ? -9.774 23.226 8.258 1.00 42.31 127 ARG A CA 1
ATOM 984 C C . ARG A 1 127 ? -8.510 24.085 8.304 1.00 42.31 127 ARG A C 1
ATOM 986 O O . ARG A 1 127 ? -8.513 25.154 8.911 1.00 42.31 127 ARG A O 1
ATOM 993 N N . ARG A 1 128 ? -7.412 23.601 7.716 1.00 38.38 128 ARG A N 1
ATOM 994 C CA . ARG A 1 128 ? -6.227 24.426 7.460 1.00 38.38 128 ARG A CA 1
ATOM 995 C C . ARG A 1 128 ? -6.697 25.602 6.606 1.00 38.38 128 ARG A C 1
ATOM 997 O O . ARG A 1 128 ? -7.068 25.405 5.454 1.00 38.38 128 ARG A O 1
ATOM 1004 N N . SER A 1 129 ? -6.724 26.798 7.185 1.00 34.91 129 SER A N 1
ATOM 1005 C CA . SER A 1 129 ? -6.879 28.035 6.430 1.00 34.91 129 SER A CA 1
ATOM 1006 C C . SER A 1 129 ? -5.682 28.153 5.490 1.00 34.91 129 SER A C 1
ATOM 1008 O O . SER A 1 129 ? -4.546 28.291 5.952 1.00 34.91 129 SER A O 1
ATOM 1010 N N . SER A 1 130 ? -5.926 28.066 4.186 1.00 35.12 130 SER A N 1
ATOM 1011 C CA . SER A 1 130 ? -4.999 28.549 3.170 1.00 35.12 130 SER A CA 1
ATOM 1012 C C . SER A 1 130 ? -4.805 30.045 3.406 1.00 35.12 130 SER A C 1
ATOM 1014 O O . SER A 1 130 ? -5.752 30.821 3.280 1.00 35.12 130 SER A O 1
ATOM 1016 N N . LYS A 1 131 ? -3.602 30.436 3.825 1.00 38.72 131 LYS A N 1
ATOM 1017 C CA . LYS A 1 131 ? -3.194 31.838 3.839 1.00 38.72 131 LYS A CA 1
ATOM 1018 C C . LYS A 1 131 ? -2.912 32.207 2.381 1.00 38.72 131 LYS A C 1
ATOM 1020 O O . LYS A 1 131 ? -2.065 31.561 1.765 1.00 38.72 131 LYS A O 1
ATOM 1025 N N . SER A 1 132 ? -3.713 33.125 1.845 1.00 45.28 132 SER A N 1
ATOM 1026 C CA . SER A 1 132 ? -3.477 33.771 0.552 1.00 45.28 132 SER A CA 1
ATOM 1027 C C . SER A 1 132 ? -2.417 34.856 0.675 1.00 45.28 132 SER A C 1
ATOM 1029 O O . SER A 1 132 ? -2.163 35.298 1.822 1.00 45.28 132 SER A O 1
#

Sequence (132 aa):
MAGISYKSAWDAINEMNQLADELLVDRATGGKGGGGATLTHYCERLLQLYDLLGQIQQKAFDVLKDDSLPLDSLLAAISRFSLQTSARNQFFGTIIERDHLQVQQHVNVQLADQKTVIRAALTEKKRRSSKS

Mean predicted aligned error: 14.35 Å

Organism: Proteus mirabilis (NCBI:txid584)

InterPro domains:
  IPR004606 Molybdenum-pterin binding domain [PS51866] (84-132)
  IPR005116 Transport-associated OB, type 1 [PF03459] (85-128)
  IPR008995 Molybdate/tungstate binding, C-terminal [SSF50331] (83-126)
  IPR036388 Winged helix-like DNA-binding domain superfamily [G3DSA:1.10.10.10] (1-68)
  IPR036390 Winged helix DNA-binding domain superfamily [SSF46785] (2-64)
  IPR051815 Molybdate-responsive transcriptional regulator [PTHR30432] (2-127)

Secondary structure (DSSP, 8-state):
--SS-HHHHHHHHHHHHHHSSS-SEEE---STT---EEE-HHHHHHHHHHHHHHHHHHHHHHHHT-TTS----HHHHHHHHS---S-S----EEEEEE---SSEEEEEEEETTSS-EEEEEEE---------

Solvent-accessible surface area (backbone atoms only — not comparable to full-atom values): 8370 Å² total; per-residue (Å²): 129,93,87,66,53,73,66,58,53,50,53,52,50,53,53,51,35,73,76,39,99,57,63,44,58,43,72,43,89,47,69,103,83,64,53,52,74,42,74,27,74,62,32,55,52,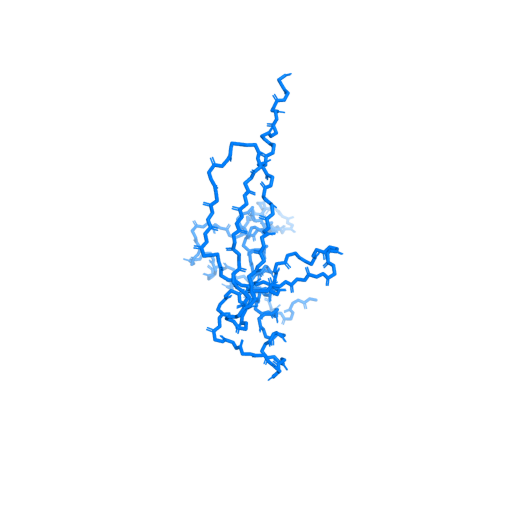50,51,55,50,53,55,51,50,51,53,52,52,51,54,52,50,59,56,66,69,44,84,89,57,85,80,90,38,70,64,66,59,49,58,71,74,41,82,87,62,94,65,88,79,82,84,66,60,46,79,79,47,69,58,89,52,92,73,58,26,42,34,37,28,35,30,82,82,76,73,53,73,46,79,44,81,45,73,72,79,77,77,78,77,81,82,128